Protein AF-A0A924Y7X8-F1 (afdb_monomer_lite)

Foldseek 3Di:
DDPDPPPVVVVVVVVVVVVVVVVVVVVVPPDPPCPVPDDPPLRVVVPPDADFPKKKWAFPDDQDPPDRIDMAQDQADPVRFGWHWDFPDDDPFKTWIWIDGDPDTDITMDGPVRTPDMDTHGDD

pLDDT: mean 71.23, std 17.07, range [39.66, 92.31]

Sequence (124 aa):
MRYYKPLSIVLVAILSAMTVVLLSTILISRQAQAQESGTSMQERLSRFDGEIDSISFQFVTPLVADEIYWNIPDGLDAEGDVISIDISEIGEDYICFRYRSGEVVDIMCTPFNNIVSFSYLSIP

Secondary structure (DSSP, 8-state):
----SSHHHHHHHHHHHHHHHHHHHHHHTS------TTS-HHHHHHS--S-EEEEEEEESS-SBTTB-EEEES--B-TTSPBEEEEEEEE-SSEEEEEEEETTEEEEEEEEGGGEEEEEEEE--

Radius of gyration: 26.48 Å; chains: 1; bounding box: 32×63×79 Å

Structure (mmCIF, N/CA/C/O backbone):
data_AF-A0A924Y7X8-F1
#
_entry.id   AF-A0A924Y7X8-F1
#
loop_
_atom_site.group_PDB
_atom_site.id
_atom_site.type_symbol
_atom_site.label_atom_id
_atom_site.label_alt_id
_atom_site.label_comp_id
_atom_site.label_asym_id
_atom_site.label_entity_id
_atom_site.label_seq_id
_atom_site.pdbx_PDB_ins_code
_atom_site.Cartn_x
_atom_site.Cartn_y
_atom_site.Cartn_z
_atom_site.occupancy
_atom_site.B_iso_or_equiv
_atom_site.auth_seq_id
_atom_site.auth_comp_id
_atom_site.auth_asym_id
_atom_site.auth_atom_id
_atom_site.pdbx_PDB_model_num
ATOM 1 N N . MET A 1 1 ? -14.385 -50.770 61.672 1.00 41.34 1 MET A N 1
ATOM 2 C CA . MET A 1 1 ? -14.264 -50.794 60.192 1.00 41.34 1 MET A CA 1
ATOM 3 C C . MET A 1 1 ? -15.556 -50.205 59.634 1.00 41.34 1 MET A C 1
ATOM 5 O O . MET A 1 1 ? -16.594 -50.713 60.005 1.00 41.34 1 MET A O 1
ATOM 9 N N . ARG A 1 2 ? -15.639 -49.135 58.843 1.00 44.94 2 ARG A N 1
ATOM 10 C CA . ARG A 1 2 ? -14.677 -48.404 58.008 1.00 44.94 2 ARG A CA 1
ATOM 11 C C . ARG A 1 2 ? -15.247 -46.982 57.791 1.00 44.94 2 ARG A C 1
ATOM 13 O O . ARG A 1 2 ? -16.320 -46.838 57.216 1.00 44.94 2 ARG A O 1
ATOM 20 N N . TYR A 1 3 ? -14.534 -45.959 58.264 1.00 47.41 3 TYR A N 1
ATOM 21 C CA . TYR A 1 3 ? -14.776 -44.537 57.983 1.00 47.41 3 TYR A CA 1
ATOM 22 C C . TYR A 1 3 ? -14.192 -44.206 56.597 1.00 47.41 3 TYR A C 1
ATOM 24 O O . TYR A 1 3 ? -12.990 -44.008 56.486 1.00 47.41 3 TYR A O 1
ATOM 32 N N . TYR A 1 4 ? -15.005 -44.183 55.537 1.00 49.25 4 TYR A N 1
ATOM 33 C CA . TYR A 1 4 ? -14.549 -43.818 54.178 1.00 49.25 4 TYR A CA 1
ATOM 34 C C . TYR A 1 4 ? -15.638 -43.083 53.379 1.00 49.25 4 TYR A C 1
ATOM 36 O O . TYR A 1 4 ? -16.003 -43.506 52.288 1.00 49.25 4 TYR A O 1
ATOM 44 N N . LYS A 1 5 ? -16.216 -42.000 53.917 1.00 52.53 5 LYS A N 1
ATOM 45 C CA . LYS A 1 5 ? -17.209 -41.196 53.170 1.00 52.53 5 LYS A CA 1
ATOM 46 C C . LYS A 1 5 ? -16.943 -39.690 53.005 1.00 52.53 5 LYS A C 1
ATOM 48 O O . LYS A 1 5 ? -17.497 -39.157 52.051 1.00 52.53 5 LYS A O 1
ATOM 53 N N . PRO A 1 6 ? -16.087 -38.992 53.782 1.00 53.22 6 PRO A N 1
ATOM 54 C CA . PRO A 1 6 ? -15.828 -37.578 53.488 1.00 53.22 6 PRO A CA 1
ATOM 55 C C . PRO A 1 6 ? -14.667 -37.356 52.501 1.00 53.22 6 PRO A C 1
ATOM 57 O O . PRO A 1 6 ? -14.619 -36.322 51.846 1.00 53.22 6 PRO A O 1
ATOM 60 N N . LEU A 1 7 ? -13.747 -38.320 52.349 1.00 51.31 7 LEU A N 1
ATOM 61 C CA . LEU A 1 7 ? -12.502 -38.102 51.598 1.00 51.31 7 LEU A CA 1
ATOM 62 C C . LEU A 1 7 ? -12.707 -38.019 50.071 1.00 51.31 7 LEU A C 1
ATOM 64 O O . LEU A 1 7 ? -12.039 -37.237 49.403 1.00 51.31 7 LEU A O 1
ATOM 68 N N . SER A 1 8 ? -13.648 -38.789 49.514 1.00 52.25 8 SER A N 1
ATOM 69 C CA . SER A 1 8 ? -13.884 -38.827 48.061 1.00 52.25 8 SER A CA 1
ATOM 70 C C . SER A 1 8 ? -14.574 -37.572 47.524 1.00 52.25 8 SER A C 1
ATOM 72 O O . SER A 1 8 ? -14.315 -37.180 46.392 1.00 52.25 8 SER A O 1
ATOM 74 N N . ILE A 1 9 ? -15.416 -36.914 48.326 1.00 54.34 9 ILE A N 1
ATOM 75 C CA . ILE A 1 9 ? -16.142 -35.704 47.904 1.00 54.34 9 ILE A CA 1
ATOM 76 C C . ILE A 1 9 ? -15.185 -34.507 47.841 1.00 54.34 9 ILE A C 1
ATOM 78 O O . ILE A 1 9 ? -15.226 -33.726 46.894 1.00 54.34 9 ILE A O 1
ATOM 82 N N . VAL A 1 10 ? -14.265 -34.413 48.806 1.00 55.94 10 VAL A N 1
ATOM 83 C CA . VAL A 1 10 ? -13.230 -33.371 48.834 1.00 55.94 10 VAL A CA 1
ATOM 84 C C . VAL A 1 10 ? -12.268 -33.523 47.651 1.00 55.94 10 VAL A C 1
ATOM 86 O O . VAL A 1 10 ? -11.912 -32.529 47.024 1.00 55.94 10 VAL A O 1
ATOM 89 N N . LEU A 1 11 ? -11.905 -34.756 47.278 1.00 51.91 11 LEU A N 1
ATOM 90 C CA . LEU A 1 11 ? -11.005 -35.000 46.146 1.00 51.91 11 LEU A CA 1
ATOM 91 C C . LEU A 1 11 ? -11.627 -34.597 44.796 1.00 51.91 11 LEU A C 1
ATOM 93 O O . LEU A 1 11 ? -10.949 -33.997 43.966 1.00 51.91 11 LEU A O 1
ATOM 97 N N . VAL A 1 12 ? -12.920 -34.877 44.593 1.00 56.47 12 VAL A N 1
ATOM 98 C CA . VAL A 1 12 ? -13.650 -34.488 43.370 1.00 56.47 12 VAL A CA 1
ATOM 99 C C . VAL A 1 12 ? -13.812 -32.967 43.282 1.00 56.47 12 VAL A C 1
ATOM 101 O O . VAL A 1 12 ? -13.631 -32.394 42.208 1.00 56.47 12 VAL A O 1
ATOM 104 N N . ALA A 1 13 ? -14.067 -32.297 44.410 1.00 55.12 13 ALA A N 1
ATOM 105 C CA . ALA A 1 13 ? -14.144 -30.838 44.462 1.00 55.12 13 ALA A CA 1
ATOM 106 C C . ALA A 1 13 ? -12.802 -30.176 44.092 1.00 55.12 13 ALA A C 1
ATOM 108 O O . ALA A 1 13 ? -12.777 -29.255 43.275 1.00 55.12 13 ALA A O 1
ATOM 109 N N . ILE A 1 14 ? -11.679 -30.687 44.612 1.00 56.78 14 ILE A N 1
ATOM 110 C CA . ILE A 1 14 ? -10.337 -30.153 44.321 1.00 56.78 14 ILE A CA 1
ATOM 111 C C . ILE A 1 14 ? -9.944 -30.383 42.852 1.00 56.78 14 ILE A C 1
ATOM 113 O O . ILE A 1 14 ? -9.420 -29.472 42.210 1.00 56.78 14 ILE A O 1
ATOM 117 N N . LEU A 1 15 ? -10.239 -31.559 42.282 1.00 53.97 15 LEU A N 1
ATOM 118 C CA . LEU A 1 15 ? -9.983 -31.826 40.860 1.00 53.97 15 LEU A CA 1
ATOM 119 C C . LEU A 1 15 ? -10.804 -30.915 39.935 1.00 53.97 15 LEU A C 1
ATOM 121 O O . LEU A 1 15 ? -10.267 -30.422 38.944 1.00 53.97 15 LEU A O 1
ATOM 125 N N . SER A 1 16 ? -12.068 -30.638 40.278 1.00 53.44 16 SER A N 1
ATOM 126 C CA . SER A 1 16 ? -12.924 -29.742 39.485 1.00 53.44 16 SER A CA 1
ATOM 127 C C . SER A 1 16 ? -12.439 -28.286 39.500 1.00 53.44 16 SER A C 1
ATOM 129 O O . SER A 1 16 ? -12.463 -27.608 38.471 1.00 53.44 16 SER A O 1
ATOM 131 N N . ALA A 1 17 ? -11.905 -27.818 40.634 1.00 53.06 17 ALA A N 1
ATOM 132 C CA . ALA A 1 17 ? -11.342 -26.477 40.748 1.00 53.06 17 ALA A CA 1
ATOM 133 C C . ALA A 1 17 ? -10.057 -26.318 39.913 1.00 53.06 17 ALA A C 1
ATOM 135 O O . ALA A 1 17 ? -9.866 -25.283 39.275 1.00 53.06 17 ALA A O 1
ATOM 136 N N . MET A 1 18 ? -9.212 -27.354 39.836 1.00 52.19 18 MET A N 1
ATOM 137 C CA . MET A 1 18 ? -7.995 -27.323 39.011 1.00 52.19 18 MET A CA 1
ATOM 138 C C . MET A 1 18 ? -8.294 -27.276 37.507 1.00 52.19 18 MET A C 1
ATOM 140 O O . MET A 1 18 ? -7.609 -26.561 36.779 1.00 52.19 18 MET A O 1
ATOM 144 N N . THR A 1 19 ? -9.344 -27.956 37.031 1.00 53.41 19 THR A N 1
ATOM 145 C CA . THR A 1 19 ? -9.736 -27.884 35.610 1.00 53.41 19 THR A CA 1
ATOM 146 C C . THR A 1 19 ? -10.223 -26.496 35.188 1.00 53.41 19 THR A C 1
ATOM 148 O O . THR A 1 19 ? -9.961 -26.077 34.062 1.00 53.41 19 THR A O 1
ATOM 151 N N . VAL A 1 20 ? -10.862 -25.742 36.089 1.00 52.00 20 VAL A N 1
ATOM 152 C CA . VAL A 1 20 ? -11.333 -24.373 35.803 1.00 52.00 20 VAL A CA 1
ATOM 153 C C . VAL A 1 20 ? -10.166 -23.382 35.718 1.00 52.00 20 VAL A C 1
ATOM 155 O O . VAL A 1 20 ? -10.182 -22.494 34.870 1.00 52.00 20 VAL A O 1
ATOM 158 N N . VAL A 1 21 ? -9.124 -23.561 36.538 1.00 54.12 21 VAL A N 1
ATOM 159 C CA . VAL A 1 21 ? -7.905 -22.725 36.515 1.00 54.12 21 VAL A CA 1
ATOM 160 C C . VAL A 1 21 ? -7.026 -23.025 35.289 1.00 54.12 21 VAL A C 1
ATOM 162 O O . VAL A 1 21 ? -6.410 -22.126 34.713 1.00 54.12 21 VAL A O 1
ATOM 165 N N . LEU A 1 22 ? -6.997 -24.281 34.832 1.00 50.88 22 LEU A N 1
ATOM 166 C CA . LEU A 1 22 ? -6.294 -24.650 33.601 1.00 50.88 22 LEU A CA 1
ATOM 167 C C . LEU A 1 22 ? -6.999 -24.129 32.338 1.00 50.88 22 LEU A C 1
ATOM 169 O O . LEU A 1 22 ? -6.325 -23.657 31.428 1.00 50.88 22 LEU A O 1
ATOM 173 N N . LEU A 1 23 ? -8.336 -24.126 32.275 1.00 49.62 23 LEU A N 1
ATOM 174 C CA . LEU A 1 23 ? -9.035 -23.526 31.128 1.00 49.62 23 LEU A CA 1
ATOM 175 C C . LEU A 1 23 ? -8.892 -21.997 31.066 1.00 49.62 23 LEU A C 1
ATOM 177 O O . LEU A 1 23 ? -8.785 -21.444 29.972 1.00 49.62 23 LEU A O 1
ATOM 181 N N . SER A 1 24 ? -8.865 -21.305 32.209 1.00 48.84 24 SER A N 1
ATOM 182 C CA . SER A 1 24 ? -8.708 -19.846 32.230 1.00 48.84 24 SER A CA 1
ATOM 183 C C . SER A 1 24 ? -7.295 -19.393 31.858 1.00 48.84 24 SER A C 1
ATOM 185 O O . SER A 1 24 ? -7.149 -18.331 31.265 1.00 48.84 24 SER A O 1
ATOM 187 N N . THR A 1 25 ? -6.264 -20.205 32.104 1.00 50.34 25 THR A N 1
ATOM 188 C CA . THR A 1 25 ? -4.885 -19.903 31.673 1.00 50.34 25 THR A CA 1
ATOM 189 C C . THR A 1 25 ? -4.660 -20.124 30.176 1.00 50.34 25 THR A C 1
ATOM 191 O O . THR A 1 25 ? -3.978 -19.318 29.546 1.00 50.34 25 THR A O 1
ATOM 194 N N . ILE A 1 26 ? -5.290 -21.134 29.566 1.00 51.47 26 ILE A N 1
ATOM 195 C CA . ILE A 1 26 ? -5.171 -21.390 28.117 1.00 51.47 26 ILE A CA 1
ATOM 196 C C . ILE A 1 26 ? -5.879 -20.298 27.290 1.00 51.47 26 ILE A C 1
ATOM 198 O O . ILE A 1 26 ? -5.421 -19.951 26.201 1.00 51.47 26 ILE A O 1
ATOM 202 N N . LEU A 1 27 ? -6.951 -19.691 27.814 1.00 48.44 27 LEU A N 1
ATOM 203 C CA . LEU A 1 27 ? -7.633 -18.563 27.161 1.00 48.44 27 LEU A CA 1
ATOM 204 C C . LEU A 1 27 ? -6.824 -17.254 27.183 1.00 48.44 27 LEU A C 1
ATOM 206 O O . LEU A 1 27 ? -7.044 -16.406 26.322 1.00 48.44 27 LEU A O 1
ATOM 210 N N . ILE A 1 28 ? -5.871 -17.094 28.107 1.00 49.53 28 ILE A N 1
ATOM 211 C CA . ILE A 1 28 ? -5.020 -15.892 28.212 1.00 49.53 28 ILE A CA 1
ATOM 212 C C . ILE A 1 28 ? -3.861 -15.934 27.198 1.00 49.53 28 ILE A C 1
ATOM 214 O O . ILE A 1 28 ? -3.310 -14.900 26.835 1.00 49.53 28 ILE A O 1
ATOM 218 N N . SER A 1 29 ? -3.510 -17.117 26.681 1.00 43.97 29 SER A N 1
ATOM 219 C CA . SER A 1 29 ? -2.455 -17.281 25.668 1.00 43.97 29 SER A CA 1
ATOM 220 C C . SER A 1 29 ? -2.937 -17.090 24.229 1.00 43.97 29 SER A C 1
ATOM 222 O O . SER A 1 29 ? -2.125 -17.160 23.303 1.00 43.97 29 SER A O 1
ATOM 224 N N . ARG A 1 30 ? -4.232 -16.813 24.010 1.00 44.62 30 ARG A N 1
ATOM 225 C CA . ARG A 1 30 ? -4.672 -16.219 22.746 1.00 44.62 30 ARG A CA 1
ATOM 226 C C . ARG A 1 30 ? -4.083 -14.822 22.716 1.00 44.62 30 ARG A C 1
ATOM 228 O O . ARG A 1 30 ? -4.586 -13.923 23.377 1.00 44.62 30 ARG A O 1
ATOM 235 N N . GLN A 1 31 ? -2.959 -14.729 22.015 1.00 42.94 31 GLN A N 1
ATOM 236 C CA . GLN A 1 31 ? -2.258 -13.518 21.646 1.00 42.94 31 GLN A CA 1
ATOM 237 C C . GLN A 1 31 ? -3.213 -12.327 21.689 1.00 42.94 31 GLN A C 1
ATOM 239 O O . GLN A 1 31 ? -4.083 -12.186 20.829 1.00 42.94 31 GLN A O 1
ATOM 244 N N . ALA A 1 32 ? -3.001 -11.446 22.661 1.00 41.66 32 ALA A N 1
ATOM 245 C CA . ALA A 1 32 ? -3.183 -10.035 22.412 1.00 41.66 32 ALA A CA 1
ATOM 246 C C . ALA A 1 32 ? -2.177 -9.662 21.308 1.00 41.66 32 ALA A C 1
ATOM 248 O O . ALA A 1 32 ? -1.167 -9.011 21.548 1.00 41.66 32 ALA A O 1
ATOM 249 N N . GLN A 1 33 ? -2.440 -10.108 20.075 1.00 39.66 33 GLN A N 1
ATOM 250 C CA . GLN A 1 33 ? -2.313 -9.186 18.973 1.00 39.66 33 GLN A CA 1
ATOM 251 C C . GLN A 1 33 ? -3.231 -8.063 19.416 1.00 39.66 33 GLN A C 1
ATOM 253 O O . GLN A 1 33 ? -4.448 -8.239 19.504 1.00 39.66 33 GLN A O 1
ATOM 258 N N . ALA A 1 34 ? -2.636 -6.958 19.842 1.00 41.59 34 ALA A N 1
ATOM 259 C CA . ALA A 1 34 ? -3.329 -5.699 19.806 1.00 41.59 34 ALA A CA 1
ATOM 260 C C . ALA A 1 34 ? -3.688 -5.484 18.329 1.00 41.59 34 ALA A C 1
ATOM 262 O O . ALA A 1 34 ? -2.994 -4.799 17.591 1.00 41.59 34 ALA A O 1
ATOM 263 N N . GLN A 1 35 ? -4.751 -6.144 17.867 1.00 42.88 35 GLN A N 1
ATOM 264 C CA . GLN A 1 35 ? -5.588 -5.587 16.839 1.00 42.88 35 GLN A CA 1
ATOM 265 C C . GLN A 1 35 ? -6.089 -4.320 17.514 1.00 42.88 35 GLN A C 1
ATOM 267 O O . GLN A 1 35 ? -6.972 -4.392 18.369 1.00 42.88 35 GLN A O 1
ATOM 272 N N . GLU A 1 36 ? -5.383 -3.210 17.266 1.00 40.44 36 GLU A N 1
ATOM 273 C CA . GLU A 1 36 ? -5.731 -1.857 17.694 1.00 40.44 36 GLU A CA 1
ATOM 274 C C . GLU A 1 36 ? -7.100 -1.522 17.102 1.00 40.44 36 GLU A C 1
ATOM 276 O O . GLU A 1 36 ? -7.259 -0.802 16.122 1.00 40.44 36 GLU A O 1
ATOM 281 N N . SER A 1 37 ? -8.118 -2.116 17.702 1.00 41.91 37 SER A N 1
ATOM 282 C CA . SER A 1 37 ? -9.519 -1.866 17.475 1.00 41.91 37 SER A CA 1
ATOM 283 C C . SER A 1 37 ? -9.825 -0.579 18.227 1.00 41.91 37 SER A C 1
ATOM 285 O O . SER A 1 37 ? -10.382 -0.608 19.320 1.00 41.91 37 SER A O 1
ATOM 287 N N . GLY A 1 38 ? -9.349 0.550 17.705 1.00 44.72 38 GLY A N 1
ATOM 288 C CA . GLY A 1 38 ? -9.522 1.826 18.393 1.00 44.72 38 GLY A CA 1
ATOM 289 C C . GLY A 1 38 ? -9.114 3.079 17.633 1.00 44.72 38 GLY A C 1
ATOM 290 O O . GLY A 1 38 ? -9.622 4.137 17.978 1.00 44.72 38 GLY A O 1
ATOM 291 N N . THR A 1 39 ? -8.270 2.988 16.603 1.00 52.56 39 THR A N 1
ATOM 292 C CA . THR A 1 39 ? -8.024 4.122 15.698 1.00 52.56 39 THR A CA 1
ATOM 293 C C . THR A 1 39 ? -8.348 3.694 14.279 1.00 52.56 39 THR A C 1
ATOM 295 O O . THR A 1 39 ? -8.022 2.572 13.879 1.00 52.56 39 THR A O 1
ATOM 298 N N . SER A 1 40 ? -9.086 4.529 13.546 1.00 67.19 40 SER A N 1
ATOM 299 C CA . SER A 1 40 ? -9.478 4.191 12.176 1.00 67.19 40 SER A CA 1
ATOM 300 C C . SER A 1 40 ? -8.215 4.001 11.327 1.00 67.19 40 SER A C 1
ATOM 302 O O . SER A 1 40 ? -7.174 4.603 11.592 1.00 67.19 40 SER A O 1
ATOM 304 N N . MET A 1 41 ? -8.282 3.147 10.301 1.00 68.44 41 MET A N 1
ATOM 305 C CA . MET A 1 41 ? -7.191 2.967 9.329 1.00 68.44 41 MET A CA 1
ATOM 306 C C . MET A 1 41 ? -6.638 4.323 8.852 1.00 68.44 41 MET A C 1
ATOM 308 O O . MET A 1 41 ? -5.428 4.530 8.778 1.00 68.44 41 MET A O 1
ATOM 312 N N . GLN A 1 42 ? -7.560 5.261 8.633 1.00 66.12 42 GLN A N 1
ATOM 313 C CA . GLN A 1 42 ? -7.312 6.649 8.285 1.00 66.12 42 GLN A CA 1
ATOM 314 C C . GLN A 1 42 ? -6.459 7.380 9.330 1.00 66.12 42 GLN A C 1
ATOM 316 O O . GLN A 1 42 ? -5.460 7.974 8.958 1.00 66.12 42 GLN A O 1
ATOM 321 N N . GLU A 1 43 ? -6.774 7.302 10.626 1.00 70.00 43 GLU A N 1
ATOM 322 C CA . GLU A 1 43 ? -5.988 7.967 11.681 1.00 70.00 43 GLU A CA 1
ATOM 323 C C . GLU A 1 43 ? -4.560 7.432 11.806 1.00 70.00 43 GLU A C 1
ATOM 325 O O . GLU A 1 43 ? -3.664 8.150 12.259 1.00 70.00 43 GLU A O 1
ATOM 330 N N . ARG A 1 44 ? -4.344 6.156 11.470 1.00 72.75 44 ARG A N 1
ATOM 331 C CA . ARG A 1 44 ? -3.007 5.549 11.466 1.00 72.75 44 ARG A CA 1
ATOM 332 C C . ARG A 1 44 ? -2.219 5.975 10.224 1.00 72.75 44 ARG A C 1
ATOM 334 O O . ARG A 1 44 ? -1.027 6.234 10.338 1.00 72.75 44 ARG A O 1
ATOM 341 N N . LEU A 1 45 ? -2.888 6.097 9.077 1.00 73.06 45 LEU A N 1
ATOM 342 C CA . LEU A 1 45 ? -2.313 6.614 7.831 1.00 73.06 45 LEU A CA 1
ATOM 343 C C . LEU A 1 45 ? -2.152 8.141 7.820 1.00 73.06 45 LEU A C 1
ATOM 345 O O . LEU A 1 45 ? -1.335 8.645 7.071 1.00 73.06 45 LEU A O 1
ATOM 349 N N . SER A 1 46 ? -2.904 8.895 8.623 1.00 67.62 46 SER A N 1
ATOM 350 C CA . SER A 1 46 ? -2.820 10.361 8.673 1.00 67.62 46 SER A CA 1
ATOM 351 C C . SER A 1 46 ? -1.797 10.868 9.689 1.00 67.62 46 SER A C 1
ATOM 353 O O . SER A 1 46 ? -1.305 11.981 9.560 1.00 67.62 46 SER A O 1
ATOM 355 N N . ARG A 1 47 ? -1.475 10.070 10.719 1.00 64.88 47 ARG A N 1
ATOM 356 C CA . ARG A 1 47 ? -0.355 10.321 11.656 1.00 64.88 47 ARG A CA 1
ATOM 357 C C . ARG A 1 47 ? 1.011 9.960 11.071 1.00 64.88 47 ARG A C 1
ATOM 359 O O . ARG A 1 47 ? 2.028 10.043 11.753 1.00 64.88 47 ARG A O 1
ATOM 366 N N . PHE A 1 48 ? 1.006 9.513 9.830 1.00 65.31 48 PHE A N 1
ATOM 367 C CA . PHE A 1 48 ? 2.159 9.075 9.092 1.00 65.31 48 PHE A CA 1
ATOM 368 C C . PHE A 1 48 ? 2.890 10.314 8.514 1.00 65.31 48 PHE A C 1
ATOM 370 O O . PHE A 1 48 ? 2.408 10.924 7.566 1.00 65.31 48 PHE A O 1
ATOM 377 N N . ASP A 1 49 ? 4.004 10.721 9.138 1.00 59.25 49 ASP A N 1
ATOM 378 C CA . ASP A 1 49 ? 4.775 11.952 8.822 1.00 59.25 49 ASP A CA 1
ATOM 379 C C . ASP A 1 49 ? 6.311 11.718 8.832 1.00 59.25 49 ASP A C 1
ATOM 381 O O . ASP A 1 49 ? 7.103 12.643 8.974 1.00 59.25 49 ASP A O 1
ATOM 385 N N . GLY A 1 50 ? 6.768 10.460 8.758 1.00 56.09 50 GLY A N 1
ATOM 386 C CA . GLY A 1 50 ? 8.196 10.102 8.851 1.00 56.09 50 GLY A CA 1
ATOM 387 C C . GLY A 1 50 ? 8.837 9.718 7.513 1.00 56.09 50 GLY A C 1
ATOM 388 O O . GLY A 1 50 ? 8.140 9.314 6.586 1.00 56.09 50 GLY A O 1
ATOM 389 N N . GLU A 1 51 ? 10.173 9.765 7.425 1.00 58.69 51 GLU A N 1
ATOM 390 C CA . GLU A 1 51 ? 10.910 9.062 6.363 1.00 58.69 51 GLU A CA 1
ATOM 391 C C . GLU A 1 51 ? 10.734 7.546 6.553 1.00 58.69 51 GLU A C 1
ATOM 393 O O . GLU A 1 51 ? 11.125 6.967 7.572 1.00 58.69 51 GLU A O 1
ATOM 398 N N . ILE A 1 52 ? 10.080 6.908 5.585 1.00 64.31 52 ILE A N 1
ATOM 399 C CA . ILE A 1 52 ? 9.820 5.468 5.589 1.00 64.31 52 ILE A CA 1
ATOM 400 C C . ILE A 1 52 ? 10.933 4.768 4.849 1.00 64.31 52 ILE A C 1
ATOM 402 O O . ILE A 1 52 ? 11.272 5.163 3.736 1.00 64.31 52 ILE A O 1
ATOM 406 N N . ASP A 1 53 ? 11.404 3.671 5.425 1.00 69.00 53 ASP A N 1
ATOM 407 C CA . ASP A 1 53 ? 12.201 2.711 4.676 1.00 69.00 53 ASP A CA 1
ATOM 408 C C . ASP A 1 53 ? 11.292 1.806 3.833 1.00 69.00 53 ASP A C 1
ATOM 410 O O . ASP A 1 53 ? 11.537 1.615 2.647 1.00 69.00 53 ASP A O 1
ATOM 414 N N . SER A 1 54 ? 10.194 1.293 4.416 1.00 78.81 54 SER A N 1
ATOM 415 C CA . SER A 1 54 ? 9.136 0.640 3.634 1.00 78.81 54 SER A CA 1
ATOM 416 C C . SER A 1 54 ? 7.730 0.608 4.261 1.00 78.81 54 SER A C 1
ATOM 418 O O . SER A 1 54 ? 7.592 0.551 5.483 1.00 78.81 54 SER A O 1
ATOM 420 N N . ILE A 1 55 ? 6.673 0.627 3.437 1.00 83.12 55 ILE A N 1
ATOM 421 C CA . ILE A 1 55 ? 5.277 0.316 3.805 1.00 83.12 55 ILE A CA 1
ATOM 422 C C . ILE A 1 55 ? 4.844 -0.950 3.075 1.00 83.12 55 ILE A C 1
ATOM 424 O O . ILE A 1 55 ? 5.074 -1.073 1.879 1.00 83.12 55 ILE A O 1
ATOM 428 N N . SER A 1 56 ? 4.124 -1.832 3.757 1.00 87.12 56 SER A N 1
ATOM 429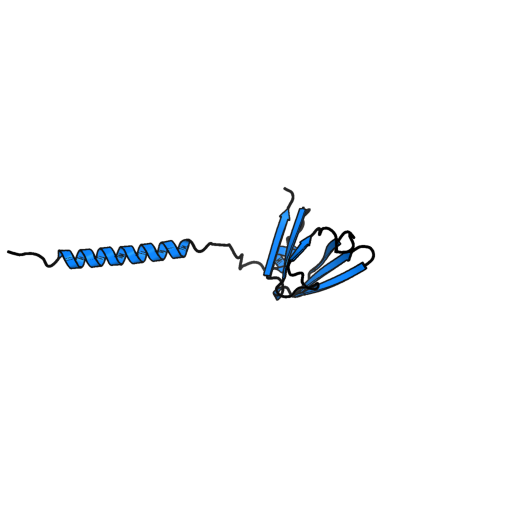 C CA . SER A 1 56 ? 3.422 -2.953 3.137 1.00 87.12 56 SER A CA 1
ATOM 430 C C . SER A 1 56 ? 1.917 -2.825 3.348 1.00 87.12 56 SER A C 1
ATOM 432 O O . SER A 1 56 ? 1.462 -2.644 4.480 1.00 87.12 56 SER A O 1
ATOM 434 N N . PHE A 1 57 ? 1.143 -2.975 2.277 1.00 89.00 57 PHE A N 1
ATOM 435 C CA . PHE A 1 57 ? -0.314 -3.087 2.293 1.00 89.00 57 PHE A CA 1
ATOM 436 C C . PHE A 1 57 ? -0.729 -4.508 1.934 1.00 89.00 57 PHE A C 1
ATOM 438 O O . PHE A 1 57 ? -0.176 -5.104 1.015 1.00 89.00 57 PHE A O 1
ATOM 445 N N . GLN A 1 58 ? -1.729 -5.037 2.636 1.00 90.62 58 GLN A N 1
ATOM 446 C CA . GLN A 1 58 ? -2.413 -6.269 2.259 1.00 90.62 58 GLN A CA 1
ATOM 447 C C . GLN A 1 58 ? -3.855 -5.958 1.873 1.00 90.62 58 GLN A C 1
ATOM 449 O O . GLN A 1 58 ? -4.592 -5.362 2.664 1.00 90.62 58 GLN A O 1
ATOM 454 N N . PHE A 1 59 ? -4.277 -6.438 0.710 1.00 91.00 59 PHE A N 1
ATOM 455 C CA . PHE A 1 59 ? -5.622 -6.247 0.186 1.00 91.00 59 PHE A CA 1
ATOM 456 C C . PHE A 1 59 ? -6.462 -7.525 0.256 1.00 91.00 59 PHE A C 1
ATOM 458 O O . PHE A 1 59 ? -5.946 -8.642 0.195 1.00 91.00 59 PHE A O 1
ATOM 465 N N . VAL A 1 60 ? -7.780 -7.356 0.376 1.00 91.25 60 VAL A N 1
ATOM 466 C CA . VAL A 1 60 ? -8.764 -8.438 0.216 1.00 91.25 60 VAL A CA 1
ATOM 467 C C . VAL A 1 60 ? -8.902 -8.780 -1.265 1.00 91.25 60 VAL A C 1
ATOM 469 O O . VAL A 1 60 ? -8.844 -9.947 -1.646 1.00 91.25 60 VAL A O 1
ATOM 472 N N . THR A 1 61 ? -9.075 -7.749 -2.091 1.00 90.12 61 THR A N 1
ATOM 473 C CA . THR A 1 61 ? -9.146 -7.826 -3.551 1.00 90.12 61 THR A CA 1
ATOM 474 C C . THR A 1 61 ? -7.920 -7.124 -4.136 1.00 90.12 61 THR A C 1
ATOM 476 O O . THR A 1 61 ? -7.709 -5.954 -3.797 1.00 90.12 61 THR A O 1
ATOM 479 N N . PRO A 1 62 ? -7.132 -7.796 -4.998 1.00 88.44 62 PRO A N 1
ATOM 480 C CA . PRO A 1 62 ? -5.979 -7.193 -5.664 1.00 88.44 62 PRO A CA 1
ATOM 481 C C . PRO A 1 62 ? -6.344 -5.913 -6.423 1.00 88.44 62 PRO A C 1
ATOM 483 O O . PRO A 1 62 ? -7.391 -5.863 -7.073 1.00 88.44 62 PRO A O 1
ATOM 486 N N . LEU A 1 63 ? -5.473 -4.901 -6.365 1.00 85.38 63 LEU A N 1
ATOM 487 C CA . LEU A 1 63 ? -5.600 -3.686 -7.186 1.00 85.38 63 LEU A CA 1
ATOM 488 C C . LEU A 1 63 ? -4.971 -3.873 -8.572 1.00 85.38 63 LEU A C 1
ATOM 490 O O . LEU A 1 63 ? -5.486 -3.354 -9.559 1.00 85.38 63 LEU A O 1
ATOM 494 N N . VAL A 1 64 ? -3.908 -4.677 -8.641 1.00 81.19 64 VAL A N 1
ATOM 495 C CA . VAL A 1 64 ? -3.275 -5.176 -9.869 1.00 81.19 64 VAL A CA 1
ATOM 496 C C . VAL A 1 64 ? -3.435 -6.693 -9.908 1.00 81.19 64 VAL A C 1
ATOM 498 O O . VAL A 1 64 ? -3.546 -7.340 -8.866 1.00 81.19 64 VAL A O 1
ATOM 501 N N . ALA A 1 65 ? -3.519 -7.262 -11.113 1.00 78.50 65 ALA A N 1
ATOM 502 C CA . ALA A 1 65 ? -3.774 -8.685 -11.308 1.00 78.50 65 ALA A CA 1
ATOM 503 C C . ALA A 1 65 ? -2.817 -9.553 -10.472 1.00 78.50 65 ALA A C 1
ATOM 505 O O . ALA A 1 65 ? -1.601 -9.436 -10.581 1.00 78.50 65 ALA A O 1
ATOM 506 N N . ASP A 1 66 ? -3.408 -10.421 -9.648 1.00 75.69 66 ASP A N 1
ATOM 507 C CA . ASP A 1 66 ? -2.732 -11.392 -8.779 1.00 75.69 66 ASP A CA 1
ATOM 508 C C . ASP A 1 66 ? -1.823 -10.810 -7.677 1.00 75.69 66 ASP A C 1
ATOM 510 O O . ASP A 1 66 ? -1.110 -11.556 -7.002 1.00 75.69 66 ASP A O 1
ATOM 514 N N . GLU A 1 67 ? -1.917 -9.507 -7.399 1.00 82.06 67 GLU A N 1
ATOM 515 C CA . GLU A 1 67 ? -1.097 -8.835 -6.393 1.00 82.06 67 GLU A CA 1
ATOM 516 C C . GLU A 1 67 ? -1.920 -8.372 -5.178 1.00 82.06 67 GLU A C 1
ATOM 518 O O . GLU A 1 67 ? -2.514 -7.294 -5.137 1.00 82.06 67 GLU A O 1
ATOM 523 N N . ILE A 1 68 ? -1.973 -9.226 -4.152 1.00 87.12 68 ILE A N 1
ATOM 524 C CA . ILE A 1 68 ? -2.656 -8.930 -2.877 1.00 87.12 68 ILE A CA 1
ATOM 525 C C . ILE A 1 68 ? -1.779 -8.174 -1.870 1.00 87.12 68 ILE A C 1
ATOM 527 O O . ILE A 1 68 ? -2.291 -7.724 -0.846 1.00 87.12 68 ILE A O 1
ATOM 531 N N . TYR A 1 69 ? -0.475 -8.064 -2.126 1.00 87.50 69 TYR A N 1
ATOM 532 C CA . TYR A 1 69 ? 0.476 -7.377 -1.259 1.00 87.50 69 TYR A CA 1
ATOM 533 C C . TYR A 1 69 ? 1.226 -6.332 -2.058 1.00 87.50 69 TYR A C 1
ATOM 535 O O . TYR A 1 69 ? 1.887 -6.696 -3.018 1.00 87.50 69 TYR A O 1
ATOM 543 N N . TRP A 1 70 ? 1.183 -5.080 -1.616 1.00 86.62 70 TRP A N 1
ATOM 544 C CA 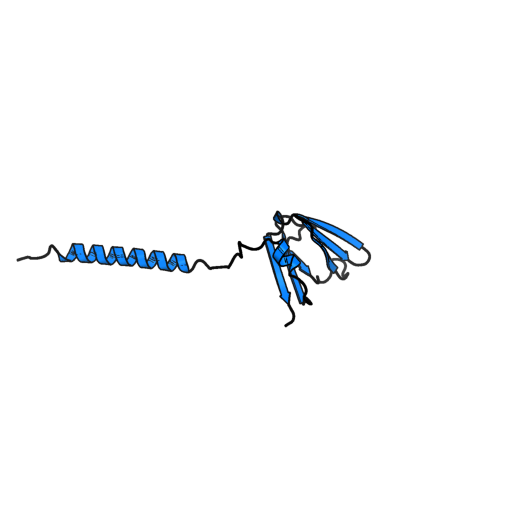. TRP A 1 70 ? 2.018 -4.018 -2.172 1.00 86.62 70 TRP A CA 1
ATOM 545 C C . TRP A 1 70 ? 3.066 -3.603 -1.165 1.00 86.62 70 TRP A C 1
ATOM 547 O O . TRP A 1 70 ? 2.729 -3.364 -0.005 1.00 86.62 70 TRP A O 1
ATOM 557 N N . ASN A 1 71 ? 4.314 -3.494 -1.609 1.00 83.69 71 ASN A N 1
ATOM 558 C CA . ASN A 1 71 ? 5.411 -2.952 -0.818 1.00 83.69 71 ASN A CA 1
ATOM 559 C C . ASN A 1 71 ? 5.859 -1.624 -1.427 1.00 83.69 71 ASN A C 1
ATOM 561 O O . ASN A 1 71 ? 5.870 -1.469 -2.638 1.00 83.69 71 ASN A O 1
ATOM 565 N N . ILE A 1 72 ? 6.199 -0.658 -0.588 1.00 80.75 72 ILE A N 1
ATOM 566 C CA . ILE A 1 72 ? 6.605 0.691 -0.978 1.00 80.75 72 ILE A CA 1
ATOM 567 C C . ILE A 1 72 ? 7.914 0.999 -0.256 1.00 80.75 72 ILE A C 1
ATOM 569 O O . ILE A 1 72 ? 7.873 0.928 0.964 1.00 80.75 72 ILE A O 1
ATOM 573 N N . PRO A 1 73 ? 9.025 1.370 -0.918 1.00 70.00 73 PRO A N 1
ATOM 574 C CA . PRO A 1 73 ? 9.209 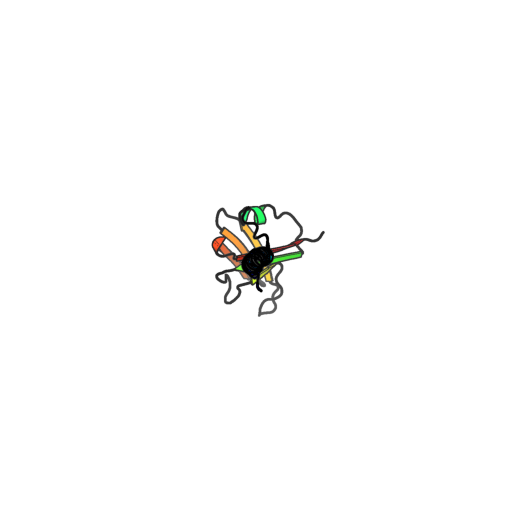1.309 -2.360 1.00 70.00 73 PRO A CA 1
ATOM 575 C C . PRO A 1 73 ? 9.135 -0.142 -2.837 1.00 70.00 73 PRO A C 1
ATOM 577 O O . PRO A 1 73 ? 9.527 -1.068 -2.123 1.00 70.00 73 PRO A O 1
ATOM 580 N N . ASP A 1 74 ? 8.603 -0.323 -4.036 1.00 71.19 74 ASP A N 1
ATOM 581 C CA . ASP A 1 74 ? 8.564 -1.631 -4.667 1.00 71.19 74 ASP A CA 1
ATOM 582 C C . ASP A 1 74 ? 9.860 -1.859 -5.464 1.00 71.19 74 ASP A C 1
ATOM 584 O O . ASP A 1 74 ? 10.671 -0.948 -5.652 1.00 71.19 74 ASP A O 1
ATOM 588 N N . GLY A 1 75 ? 10.107 -3.101 -5.865 1.00 78.94 75 GLY A N 1
ATOM 589 C CA . GLY A 1 75 ? 11.310 -3.490 -6.587 1.00 78.94 75 GLY A CA 1
ATOM 590 C C . GLY A 1 75 ? 11.259 -3.126 -8.072 1.00 78.94 75 GLY A C 1
ATOM 591 O O . GLY A 1 75 ? 11.212 -1.962 -8.470 1.00 78.94 75 GLY A O 1
ATOM 592 N N . LEU A 1 76 ? 11.343 -4.161 -8.904 1.00 78.44 76 LEU A N 1
ATOM 593 C CA . LEU A 1 76 ? 11.247 -4.060 -10.355 1.00 78.44 76 LEU A CA 1
ATOM 594 C C . LEU A 1 76 ? 9.990 -4.791 -10.819 1.00 78.44 76 LEU A C 1
ATOM 596 O O . LEU A 1 76 ? 9.638 -5.823 -10.239 1.00 78.44 76 LEU A O 1
A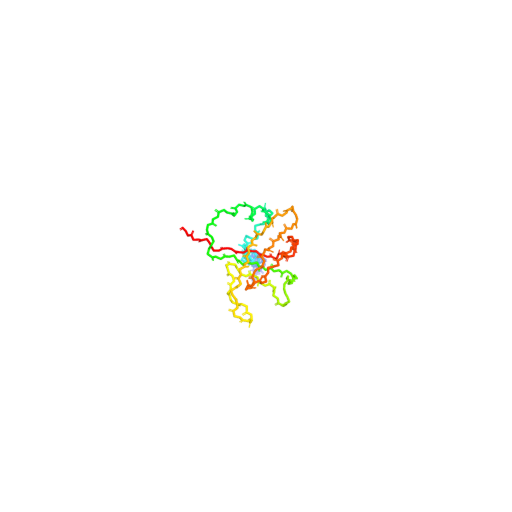TOM 600 N N . ASP A 1 77 ? 9.357 -4.296 -11.874 1.00 76.75 77 ASP A N 1
ATOM 601 C CA . ASP A 1 77 ? 8.266 -5.009 -12.527 1.00 76.75 77 ASP A CA 1
ATOM 602 C C . ASP A 1 77 ? 8.769 -6.190 -13.378 1.00 76.75 77 ASP A C 1
ATOM 604 O O . ASP A 1 77 ? 9.959 -6.520 -13.425 1.00 76.75 77 ASP A O 1
ATOM 608 N N . ALA A 1 78 ? 7.836 -6.861 -14.058 1.00 77.00 78 ALA A N 1
ATOM 609 C CA . ALA A 1 78 ? 8.141 -8.000 -14.921 1.00 77.00 78 ALA A CA 1
ATOM 610 C C . ALA A 1 78 ? 9.005 -7.637 -16.147 1.00 77.00 78 ALA A C 1
ATOM 612 O O . ALA A 1 78 ? 9.613 -8.530 -16.745 1.00 77.00 78 ALA A O 1
ATOM 613 N N . GLU A 1 79 ? 9.059 -6.361 -16.524 1.00 80.06 79 GLU A N 1
ATOM 614 C CA . GLU A 1 79 ? 9.825 -5.828 -17.654 1.00 80.06 79 GLU A CA 1
ATOM 615 C C . GLU A 1 79 ? 11.192 -5.273 -17.209 1.00 80.06 79 GLU A C 1
ATOM 617 O O . GLU A 1 79 ? 12.064 -5.017 -18.043 1.00 80.06 79 GLU A O 1
ATOM 622 N N . GLY A 1 80 ? 11.434 -5.207 -15.895 1.00 80.38 80 GLY A N 1
ATOM 623 C CA . GLY A 1 80 ? 12.669 -4.722 -15.286 1.00 80.38 80 GLY A CA 1
ATOM 624 C C . GLY A 1 80 ? 12.664 -3.221 -15.004 1.00 80.38 80 GLY A C 1
ATOM 625 O O . GLY A 1 80 ? 13.722 -2.673 -14.678 1.00 80.38 80 GLY A O 1
ATOM 626 N N . ASP A 1 81 ? 11.510 -2.565 -15.115 1.00 82.62 81 ASP A N 1
ATOM 627 C CA . ASP A 1 81 ? 11.336 -1.157 -14.788 1.00 82.62 81 ASP A CA 1
ATOM 628 C C . ASP A 1 81 ? 11.161 -0.967 -13.279 1.00 82.62 81 ASP A C 1
ATOM 630 O O . ASP A 1 81 ? 10.611 -1.810 -12.573 1.00 82.62 81 ASP A O 1
ATOM 634 N N . VAL A 1 82 ? 11.664 0.157 -12.763 1.00 81.81 82 VAL A N 1
ATOM 635 C CA . VAL A 1 82 ? 11.531 0.498 -11.341 1.00 81.81 82 VAL A CA 1
ATOM 636 C C . VAL A 1 82 ? 10.081 0.840 -11.041 1.00 81.81 82 VAL A C 1
ATOM 638 O O . VAL A 1 82 ? 9.544 1.797 -11.611 1.00 81.81 82 VAL A O 1
ATOM 641 N N . ILE A 1 83 ? 9.491 0.111 -10.096 1.00 83.06 83 ILE A N 1
ATOM 642 C CA . ILE A 1 83 ? 8.157 0.411 -9.595 1.00 83.06 83 ILE A CA 1
ATOM 643 C C . ILE A 1 83 ? 8.269 1.435 -8.464 1.00 83.06 83 ILE A C 1
ATOM 645 O O . ILE A 1 83 ? 8.992 1.264 -7.485 1.00 83.06 83 ILE A O 1
ATOM 649 N N . SER A 1 84 ? 7.506 2.514 -8.576 1.00 83.94 84 SER A N 1
ATOM 650 C CA . SER A 1 84 ? 7.322 3.505 -7.520 1.00 83.94 84 SER A CA 1
ATOM 651 C C . SER A 1 84 ? 5.837 3.608 -7.212 1.00 83.94 84 SER A C 1
ATOM 653 O O . SER A 1 84 ? 5.023 3.865 -8.098 1.00 83.94 84 SER A O 1
ATOM 655 N N . ILE A 1 85 ? 5.489 3.388 -5.948 1.00 84.62 85 ILE A N 1
ATOM 656 C CA . ILE A 1 85 ? 4.121 3.488 -5.449 1.00 84.62 85 ILE A CA 1
ATOM 657 C C . ILE A 1 85 ? 4.121 4.563 -4.372 1.00 84.62 85 ILE A C 1
ATOM 659 O O . ILE A 1 85 ? 4.842 4.445 -3.392 1.00 84.62 85 ILE A O 1
ATOM 663 N N . ASP A 1 86 ? 3.304 5.594 -4.531 1.00 83.81 86 ASP A N 1
ATOM 664 C CA . ASP A 1 86 ? 3.150 6.647 -3.529 1.00 83.81 86 ASP A CA 1
ATOM 665 C C . ASP A 1 86 ? 1.681 6.782 -3.144 1.00 83.81 86 ASP A C 1
ATOM 667 O O . ASP A 1 86 ? 0.790 6.605 -3.978 1.00 83.81 86 ASP A O 1
ATOM 671 N N . ILE A 1 87 ? 1.401 7.160 -1.898 1.00 86.19 87 ILE A N 1
ATOM 672 C CA . ILE A 1 87 ? 0.041 7.538 -1.506 1.00 86.19 87 ILE A CA 1
ATOM 673 C C . ILE A 1 87 ? -0.266 8.890 -2.153 1.00 86.19 87 ILE A C 1
ATOM 675 O O . ILE A 1 87 ? 0.361 9.899 -1.833 1.00 86.19 87 ILE A O 1
ATOM 679 N N . SER A 1 88 ? -1.216 8.914 -3.085 1.00 88.06 88 SER A N 1
ATOM 680 C CA . SER A 1 88 ? -1.591 10.134 -3.803 1.00 88.06 88 SER A CA 1
ATOM 681 C C . SER A 1 88 ? -2.676 10.923 -3.082 1.00 88.06 88 SER A C 1
ATOM 683 O O . SER A 1 88 ? -2.671 12.151 -3.139 1.00 88.06 88 SER A O 1
ATOM 685 N N . GLU A 1 89 ? -3.591 10.224 -2.409 1.00 88.44 89 GLU A N 1
ATOM 686 C CA . GLU A 1 89 ? -4.731 10.819 -1.722 1.00 88.44 89 GLU A CA 1
ATOM 687 C C . GLU A 1 89 ? -5.255 9.888 -0.625 1.00 88.44 89 GLU A C 1
ATOM 689 O O . GLU A 1 89 ? -5.299 8.670 -0.798 1.00 88.44 89 GLU A O 1
ATOM 694 N N . ILE A 1 90 ? -5.701 10.467 0.489 1.00 87.25 90 ILE A N 1
ATOM 695 C CA . ILE A 1 90 ? -6.419 9.760 1.551 1.00 87.25 90 ILE A CA 1
ATOM 696 C C . ILE A 1 90 ? -7.770 10.458 1.720 1.00 87.25 90 ILE A C 1
ATOM 698 O O . ILE A 1 90 ? -7.829 11.598 2.183 1.00 87.25 90 ILE A O 1
ATOM 702 N N . GLY A 1 91 ? -8.839 9.778 1.312 1.00 85.12 91 GLY A N 1
ATOM 703 C CA . GLY A 1 91 ? -10.215 10.239 1.449 1.00 85.12 91 GLY A CA 1
ATOM 704 C C . GLY A 1 91 ? -10.822 9.896 2.811 1.00 85.12 91 GLY A C 1
ATOM 705 O O . GLY A 1 91 ? -10.139 9.474 3.749 1.00 85.12 91 GLY A O 1
ATOM 706 N N . GLU A 1 92 ? -12.137 10.078 2.923 1.00 84.94 92 GLU A N 1
ATOM 707 C CA . GLU A 1 92 ? -12.887 9.723 4.135 1.00 84.94 92 GLU A CA 1
ATOM 708 C C . GLU A 1 92 ? -12.993 8.200 4.312 1.00 84.94 92 GLU A C 1
ATOM 710 O O . GLU A 1 92 ? -12.783 7.683 5.408 1.00 84.94 92 GLU A O 1
ATOM 715 N N . ASP A 1 93 ? -13.258 7.474 3.227 1.00 85.94 93 ASP A N 1
ATOM 716 C CA . ASP A 1 93 ? -13.489 6.026 3.214 1.00 85.94 93 ASP A CA 1
ATOM 717 C C . ASP A 1 93 ? -12.595 5.260 2.219 1.00 85.94 93 ASP A C 1
ATOM 719 O O . ASP A 1 93 ? -12.709 4.034 2.101 1.00 85.94 93 ASP A O 1
ATOM 723 N N . TYR A 1 94 ? -11.665 5.950 1.551 1.00 88.12 94 TYR A N 1
ATOM 724 C CA . TYR A 1 94 ? -10.747 5.381 0.563 1.00 88.12 94 TYR A CA 1
ATOM 725 C C . TYR A 1 94 ? -9.320 5.925 0.674 1.00 88.12 94 TYR A C 1
ATOM 727 O O . TYR A 1 94 ? -9.057 6.961 1.282 1.00 88.12 94 TYR A O 1
ATOM 735 N N . ILE A 1 95 ? -8.399 5.233 0.011 1.00 89.44 95 ILE A N 1
ATOM 736 C CA . ILE A 1 95 ? -7.033 5.680 -0.262 1.00 89.44 95 ILE A CA 1
ATOM 737 C C . ILE A 1 95 ? -6.730 5.471 -1.743 1.00 89.44 95 ILE A C 1
ATOM 739 O O . ILE A 1 95 ? -7.170 4.484 -2.337 1.00 89.44 95 ILE A O 1
ATOM 743 N N . CYS A 1 96 ? -5.985 6.396 -2.333 1.00 91.25 96 CYS A N 1
ATOM 744 C CA . CYS A 1 96 ? -5.470 6.283 -3.686 1.00 91.25 96 CYS A CA 1
ATOM 745 C C . CYS A 1 96 ? -3.949 6.190 -3.671 1.00 91.25 96 CYS A C 1
ATOM 747 O O . CYS A 1 96 ? -3.258 6.881 -2.917 1.00 91.25 96 CYS A O 1
ATOM 749 N N . PHE A 1 97 ? -3.439 5.352 -4.560 1.00 90.44 97 PHE A N 1
ATOM 750 C CA . PHE A 1 97 ? -2.026 5.157 -4.803 1.00 90.44 97 PHE A CA 1
ATOM 751 C C . PHE A 1 97 ? -1.698 5.622 -6.214 1.00 90.44 97 PHE A C 1
ATOM 753 O O . PHE A 1 97 ? -2.431 5.329 -7.160 1.00 90.44 97 PHE A O 1
ATOM 760 N N . ARG A 1 98 ? -0.597 6.348 -6.365 1.00 89.38 98 ARG A N 1
ATOM 761 C CA . ARG A 1 98 ? 0.022 6.615 -7.658 1.00 89.38 98 ARG A CA 1
ATOM 762 C C . ARG A 1 98 ? 1.040 5.516 -7.906 1.00 89.38 98 ARG A C 1
ATOM 764 O O . ARG A 1 98 ? 2.045 5.462 -7.208 1.00 89.38 98 ARG A O 1
ATOM 771 N N . TYR A 1 99 ? 0.766 4.680 -8.895 1.00 88.38 99 TYR A N 1
ATOM 772 C CA . TYR A 1 99 ? 1.671 3.645 -9.371 1.00 88.38 99 TYR A CA 1
ATOM 773 C C . TYR A 1 99 ? 2.449 4.183 -10.572 1.00 88.38 99 TYR A C 1
ATOM 775 O O . TYR A 1 99 ? 1.861 4.765 -11.488 1.00 88.38 99 TYR A O 1
ATOM 783 N N . ARG A 1 100 ? 3.766 4.009 -10.579 1.00 87.81 100 A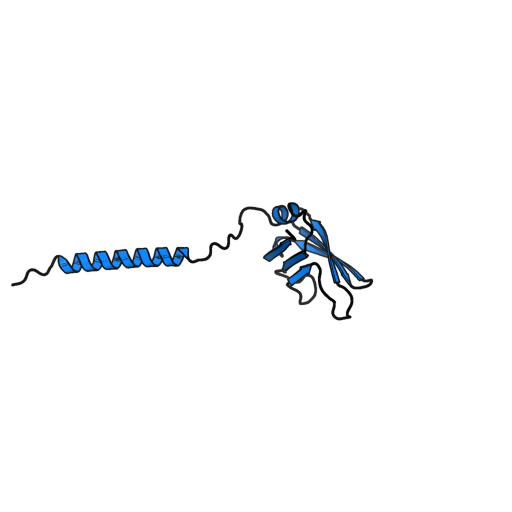RG A N 1
ATOM 784 C CA . ARG A 1 100 ? 4.627 4.295 -11.724 1.00 87.81 100 ARG A CA 1
ATOM 785 C C . ARG A 1 100 ? 5.487 3.077 -12.021 1.00 87.81 100 ARG A C 1
ATOM 787 O O . ARG A 1 100 ? 6.196 2.632 -11.127 1.00 87.81 100 ARG A O 1
ATOM 794 N N . SER A 1 101 ? 5.479 2.634 -13.275 1.00 87.25 101 SER A N 1
ATOM 795 C CA . SER A 1 101 ? 6.487 1.723 -13.818 1.00 87.25 101 SER A CA 1
ATOM 796 C C . SER A 1 101 ? 6.984 2.257 -15.158 1.00 87.25 101 SER A C 1
ATOM 798 O O . SER A 1 101 ? 6.189 2.495 -16.070 1.00 87.25 101 SER A O 1
ATOM 800 N N . GLY A 1 102 ? 8.279 2.56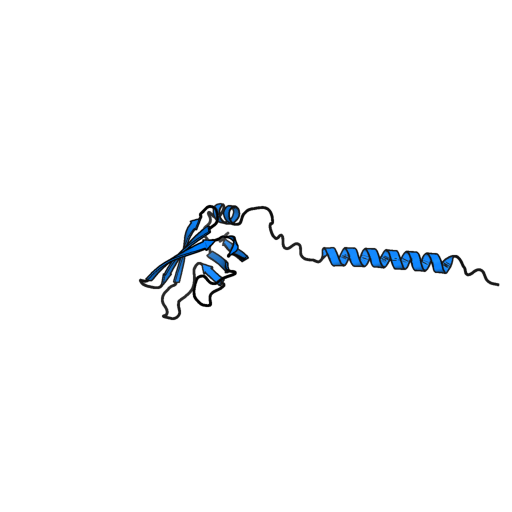2 -15.251 1.00 85.94 102 GLY A N 1
ATOM 801 C CA . GLY A 1 102 ? 8.849 3.225 -16.426 1.00 85.94 102 GLY A CA 1
ATOM 802 C C . GLY A 1 102 ? 8.151 4.562 -16.735 1.00 85.94 102 GLY A C 1
ATOM 803 O O . GLY A 1 102 ? 8.099 5.466 -15.894 1.00 85.94 102 GLY A O 1
ATOM 804 N N . GLU A 1 103 ? 7.602 4.697 -17.948 1.00 85.19 103 GLU A N 1
ATOM 805 C CA . GLU A 1 103 ? 6.797 5.861 -18.369 1.00 85.19 103 GLU A CA 1
ATOM 806 C C . GLU A 1 103 ? 5.304 5.739 -18.010 1.00 85.19 103 GLU A C 1
ATOM 808 O O . GLU A 1 103 ? 4.560 6.722 -18.097 1.00 85.19 103 GLU A O 1
ATOM 813 N N . VAL A 1 104 ? 4.850 4.553 -17.599 1.00 85.25 104 VAL A N 1
ATOM 814 C CA . VAL A 1 104 ? 3.453 4.300 -17.243 1.00 85.25 104 VAL A CA 1
ATOM 815 C C . VAL A 1 104 ? 3.182 4.883 -15.863 1.00 85.25 104 VAL A C 1
ATOM 817 O O . VAL A 1 104 ? 3.862 4.566 -14.890 1.00 85.25 104 VAL A O 1
ATOM 820 N N . VAL A 1 105 ? 2.165 5.740 -15.775 1.00 88.31 105 VAL A N 1
ATOM 821 C CA . VAL A 1 105 ? 1.667 6.292 -14.513 1.00 88.31 105 VAL A CA 1
ATOM 822 C C . VAL A 1 105 ? 0.179 6.005 -14.425 1.00 88.31 105 VAL A C 1
ATOM 824 O O . VAL A 1 105 ? -0.578 6.428 -15.299 1.00 88.31 105 VAL A O 1
ATOM 827 N N . ASP A 1 106 ? -0.230 5.341 -13.352 1.00 90.56 106 ASP A N 1
ATOM 828 C CA . ASP A 1 106 ? -1.624 5.023 -13.067 1.00 90.56 106 ASP A CA 1
ATOM 829 C C . ASP A 1 106 ? -2.012 5.462 -11.646 1.00 90.56 106 ASP A C 1
ATOM 831 O O . ASP A 1 106 ? -1.158 5.678 -10.778 1.00 90.56 106 ASP A O 1
ATOM 835 N N . ILE A 1 107 ? -3.310 5.646 -11.412 1.00 92.00 107 ILE A N 1
ATOM 836 C CA . ILE A 1 107 ? -3.870 5.967 -10.097 1.00 92.00 107 ILE A CA 1
ATOM 837 C C . ILE A 1 107 ? -4.904 4.911 -9.736 1.00 92.00 107 ILE A C 1
ATOM 839 O O . ILE A 1 107 ? -5.941 4.787 -10.384 1.00 92.00 107 ILE A O 1
ATOM 843 N N . MET A 1 108 ? -4.644 4.198 -8.644 1.00 91.69 108 MET A N 1
ATOM 844 C CA . MET A 1 108 ? -5.494 3.114 -8.166 1.00 91.69 108 MET A CA 1
ATOM 845 C C . MET A 1 108 ? -6.056 3.472 -6.801 1.00 91.69 108 MET A C 1
ATOM 847 O O . MET A 1 108 ? -5.312 3.671 -5.843 1.00 91.69 108 MET A O 1
ATOM 851 N N . CYS A 1 109 ? -7.380 3.560 -6.718 1.00 92.12 109 CYS A N 1
ATOM 852 C CA . CYS A 1 109 ? -8.083 3.877 -5.484 1.00 92.12 109 CYS A CA 1
ATOM 853 C C . CYS A 1 109 ? -8.784 2.641 -4.935 1.00 92.12 109 CYS A C 1
ATOM 855 O O . CYS A 1 109 ? -9.381 1.862 -5.678 1.00 92.12 109 CYS A O 1
ATOM 857 N N . THR A 1 110 ? -8.747 2.490 -3.618 1.00 92.31 110 THR A N 1
ATOM 858 C CA . THR A 1 110 ? -9.388 1.387 -2.917 1.00 92.31 110 THR A CA 1
ATOM 859 C C . THR A 1 110 ? -10.077 1.878 -1.652 1.00 92.31 110 THR A C 1
ATOM 861 O O . THR A 1 110 ? -9.513 2.701 -0.926 1.00 92.31 110 THR A O 1
ATOM 864 N N . PRO A 1 111 ? -11.276 1.367 -1.332 1.00 91.31 111 PRO A N 1
ATOM 865 C CA . PRO A 1 111 ? -11.896 1.647 -0.047 1.00 91.31 111 PRO A CA 1
ATOM 866 C C . PRO A 1 111 ? -11.077 1.023 1.094 1.00 91.31 111 PRO A C 1
ATOM 868 O O . PRO A 1 111 ? -10.445 -0.025 0.917 1.00 91.31 111 PRO A O 1
ATOM 871 N N . PHE A 1 112 ? -11.114 1.622 2.288 1.00 88.25 112 PHE A N 1
ATOM 872 C CA . PHE A 1 112 ? -10.373 1.106 3.451 1.00 88.25 112 PHE A CA 1
ATOM 873 C C . PHE A 1 112 ? -10.806 -0.305 3.859 1.00 88.25 112 PHE A C 1
ATOM 875 O O . PHE A 1 112 ? -9.998 -1.063 4.383 1.00 88.25 112 PHE A O 1
ATOM 882 N N . ASN A 1 113 ? -12.058 -0.690 3.595 1.00 89.25 113 ASN A N 1
ATOM 883 C CA . ASN A 1 113 ? -12.556 -2.038 3.886 1.00 89.25 113 ASN A CA 1
ATOM 884 C C . ASN A 1 113 ? -11.923 -3.135 3.007 1.00 89.25 113 ASN A C 1
ATOM 886 O O . ASN A 1 113 ? -12.043 -4.313 3.336 1.00 89.25 113 ASN A O 1
ATOM 890 N N . ASN A 1 114 ? -11.253 -2.763 1.914 1.00 90.88 114 ASN A N 1
ATOM 891 C CA . ASN A 1 114 ? -10.480 -3.678 1.084 1.00 90.88 114 ASN A CA 1
ATOM 892 C C . ASN A 1 114 ? -9.044 -3.848 1.610 1.00 90.88 114 ASN A C 1
ATOM 894 O O . ASN A 1 114 ? -8.320 -4.694 1.098 1.00 90.88 114 ASN A O 1
ATOM 898 N N . ILE A 1 115 ? -8.620 -3.085 2.624 1.00 90.31 115 ILE A N 1
ATOM 899 C CA . ILE A 1 115 ? -7.292 -3.203 3.234 1.00 90.31 115 ILE A CA 1
ATOM 900 C C . ILE A 1 115 ? -7.401 -4.055 4.492 1.00 90.31 115 ILE A C 1
ATOM 902 O O . ILE A 1 115 ? -8.037 -3.678 5.474 1.00 90.31 115 ILE A O 1
ATOM 906 N N . VAL A 1 116 ? -6.755 -5.216 4.466 1.00 89.06 116 VAL A N 1
ATOM 907 C CA . VAL A 1 116 ? -6.714 -6.147 5.601 1.00 89.06 116 VAL A CA 1
ATOM 908 C C . VAL A 1 116 ? -5.789 -5.611 6.686 1.00 89.06 116 VAL A C 1
ATOM 910 O O . VAL A 1 116 ? -6.116 -5.633 7.872 1.00 89.06 116 VAL A O 1
ATOM 913 N N . SER A 1 117 ? -4.620 -5.132 6.276 1.00 84.94 117 SER A N 1
ATOM 914 C CA . SER A 1 117 ? -3.600 -4.618 7.177 1.00 84.94 117 SER A CA 1
ATOM 915 C C . SER A 1 117 ? -2.623 -3.722 6.437 1.00 84.94 117 SER A C 1
ATOM 917 O O . SER A 1 117 ? -2.424 -3.869 5.231 1.00 84.94 117 SER A O 1
ATOM 919 N N . PHE A 1 118 ? -1.954 -2.858 7.193 1.00 86.12 118 PHE A N 1
ATOM 920 C CA . PHE A 1 118 ? -0.735 -2.209 6.744 1.00 86.12 118 PHE A CA 1
ATOM 921 C C . PHE A 1 118 ? 0.312 -2.211 7.855 1.00 86.12 118 PHE A C 1
ATOM 923 O O . PHE A 1 118 ? -0.028 -2.151 9.046 1.00 86.12 118 PHE A O 1
ATOM 930 N N . SER A 1 119 ? 1.574 -2.272 7.452 1.00 83.56 119 SER A N 1
ATOM 931 C CA . SER A 1 119 ? 2.748 -2.199 8.319 1.00 83.56 119 SER A CA 1
ATOM 932 C C . SER A 1 119 ? 3.779 -1.275 7.696 1.00 83.56 119 SER A C 1
ATOM 934 O O . SER A 1 119 ? 3.875 -1.215 6.477 1.00 83.56 119 SER A O 1
ATOM 936 N N . TYR A 1 120 ? 4.561 -0.583 8.515 1.00 81.56 120 TYR A N 1
ATOM 937 C CA . TYR A 1 120 ? 5.643 0.266 8.034 1.00 81.56 120 TYR A CA 1
ATOM 938 C C . TYR A 1 120 ? 6.905 0.065 8.872 1.00 81.56 120 TYR A C 1
ATOM 940 O O . TYR A 1 120 ? 6.831 -0.232 10.067 1.00 81.56 120 TYR A O 1
ATOM 948 N N . LEU A 1 121 ? 8.055 0.234 8.230 1.00 77.12 121 LEU A N 1
ATOM 949 C CA . LEU A 1 121 ? 9.373 0.303 8.844 1.00 77.12 121 LEU A CA 1
ATOM 950 C C . LEU A 1 121 ? 9.846 1.756 8.784 1.00 77.12 121 LEU A C 1
ATOM 952 O O . LEU A 1 121 ? 10.121 2.290 7.713 1.00 77.12 121 LEU A O 1
ATOM 956 N N . SER A 1 122 ? 9.903 2.406 9.944 1.00 65.75 122 SER A N 1
ATOM 957 C CA . SER A 1 122 ? 10.465 3.750 10.090 1.00 65.75 122 SER A CA 1
ATOM 958 C C . SER A 1 122 ? 11.964 3.674 10.366 1.00 65.75 122 SER A C 1
ATOM 960 O O . SER A 1 122 ? 12.392 2.853 11.185 1.00 65.75 122 SER A O 1
ATOM 962 N N . ILE A 1 123 ? 12.743 4.562 9.750 1.00 60.75 123 ILE A N 1
ATOM 963 C CA . ILE A 1 123 ? 14.148 4.762 10.119 1.00 60.75 123 ILE A CA 1
ATOM 964 C C . ILE A 1 123 ? 14.171 5.517 11.468 1.00 60.75 123 ILE A C 1
ATOM 966 O O . ILE A 1 123 ? 13.436 6.497 11.607 1.00 60.75 123 ILE A O 1
ATOM 970 N N . PRO A 1 124 ? 14.904 5.027 12.489 1.00 58.47 124 PRO A N 1
ATOM 971 C CA . PRO A 1 124 ? 14.946 5.633 13.824 1.00 58.47 124 PRO A CA 1
ATOM 972 C C . PRO A 1 124 ? 15.651 6.993 13.879 1.00 58.47 124 PRO A C 1
ATOM 974 O O . PRO A 1 124 ? 16.571 7.228 13.064 1.00 58.47 124 PRO A O 1
#